Protein AF-A0A420N914-F1 (afdb_monomer_lite)

Sequence (113 aa):
MKGSSILHQITAFGGKRKVQFQKAIVQSPGYWPIVDPDLAESATKQFLAVLNVSSVEESRTRDSATVIKANQLQINRSPNGYFGYDPTVDSLFVPDLPHILLSEGAHTKMSKP

Secondary structure (DSSP, 8-state):
--HHHHHHHHSGGGG-S--S-S-----S-----B--HHHHHHHHHHHHHHHT-SSHHHHTTS-HHHHHHHHHHHHHTSPTT--S---B--SSSS-S-HHHHHHTT-S--PPP-

Organism: Fusarium oxysporum (NCBI:txid5507)

Structure (mmCIF, N/CA/C/O backbone):
data_AF-A0A420N914-F1
#
_entry.id   AF-A0A420N914-F1
#
loop_
_atom_site.group_PDB
_atom_site.id
_atom_site.type_symbol
_atom_site.label_atom_id
_atom_site.label_alt_id
_atom_site.label_comp_id
_atom_site.label_asym_id
_atom_site.label_entity_id
_atom_site.label_seq_id
_atom_site.pdbx_PDB_ins_code
_atom_site.Cartn_x
_atom_site.Cartn_y
_atom_site.Cartn_z
_atom_site.occupancy
_atom_site.B_iso_or_equiv
_atom_site.auth_seq_id
_atom_site.auth_comp_id
_atom_site.auth_asym_id
_atom_site.auth_atom_id
_atom_site.pdbx_PDB_model_num
ATOM 1 N N . MET A 1 1 ? -7.503 8.115 -13.131 1.00 55.84 1 MET A N 1
ATOM 2 C CA . MET A 1 1 ? -6.444 7.246 -12.567 1.00 55.84 1 MET A CA 1
ATOM 3 C C . MET A 1 1 ? -5.133 8.021 -12.620 1.00 55.84 1 MET A C 1
ATOM 5 O O . MET A 1 1 ? -4.875 8.612 -13.659 1.00 55.84 1 MET A O 1
ATOM 9 N N . LYS A 1 2 ? -4.367 8.115 -11.523 1.00 82.50 2 LYS A N 1
ATOM 10 C CA . LYS A 1 2 ? -3.061 8.810 -11.506 1.00 82.50 2 LYS A CA 1
ATOM 11 C C . LYS A 1 2 ? -1.966 7.900 -12.087 1.00 82.50 2 LYS A C 1
ATOM 13 O O . LYS A 1 2 ? -2.136 6.680 -12.090 1.00 82.50 2 LYS A O 1
ATOM 18 N N . GLY A 1 3 ? -0.838 8.470 -12.524 1.00 88.31 3 GLY A N 1
ATOM 19 C CA . GLY A 1 3 ? 0.307 7.696 -13.023 1.00 88.31 3 GLY A CA 1
ATOM 20 C C . GLY A 1 3 ? 0.839 6.671 -12.020 1.00 88.31 3 GLY A C 1
ATOM 21 O O . GLY A 1 3 ? 1.186 5.563 -12.414 1.00 88.31 3 GLY A O 1
ATOM 22 N N . SER A 1 4 ? 0.824 6.989 -10.721 1.00 91.38 4 SER A N 1
ATOM 23 C CA . SER A 1 4 ? 1.249 6.065 -9.662 1.00 91.38 4 SER A CA 1
ATOM 24 C C . SER A 1 4 ? 0.344 4.843 -9.546 1.00 91.38 4 SER A C 1
ATOM 26 O O . SER A 1 4 ? 0.834 3.727 -9.402 1.00 91.38 4 SER A O 1
ATOM 28 N N . SER A 1 5 ? -0.974 5.019 -9.673 1.00 93.50 5 SER A N 1
ATOM 29 C CA . SER A 1 5 ? -1.920 3.900 -9.681 1.00 93.50 5 SER A CA 1
ATOM 30 C C . SER A 1 5 ? -1.697 2.997 -10.893 1.00 93.50 5 SER A C 1
ATOM 32 O O . SER A 1 5 ? -1.747 1.781 -10.763 1.00 93.50 5 SER A O 1
ATOM 34 N N . ILE A 1 6 ? -1.416 3.577 -12.066 1.00 94.69 6 ILE A N 1
ATOM 35 C CA . ILE A 1 6 ? -1.079 2.807 -13.273 1.00 94.69 6 ILE A CA 1
ATOM 36 C C . ILE A 1 6 ? 0.209 2.009 -13.050 1.00 94.69 6 ILE A C 1
ATOM 38 O O . ILE A 1 6 ? 0.253 0.825 -13.370 1.00 94.69 6 ILE A O 1
ATOM 42 N N . LEU A 1 7 ? 1.233 2.635 -12.468 1.00 95.38 7 LEU A N 1
ATOM 43 C CA . LEU A 1 7 ? 2.497 1.977 -12.155 1.00 95.38 7 LEU A CA 1
ATOM 44 C C . LEU A 1 7 ? 2.298 0.779 -11.207 1.00 95.38 7 LEU A C 1
ATOM 46 O O . LEU A 1 7 ? 2.787 -0.306 -11.505 1.00 95.38 7 LEU A O 1
ATOM 50 N N . HIS A 1 8 ? 1.494 0.926 -10.149 1.00 95.56 8 HIS A N 1
ATOM 51 C CA . HIS A 1 8 ? 1.157 -0.189 -9.252 1.00 95.56 8 HIS A CA 1
ATOM 52 C C . HIS A 1 8 ? 0.377 -1.308 -9.956 1.00 95.56 8 HIS A C 1
ATOM 54 O O . HIS A 1 8 ? 0.581 -2.476 -9.652 1.00 95.56 8 HIS A O 1
ATOM 60 N N . GLN A 1 9 ? -0.490 -0.988 -10.922 1.00 95.31 9 GLN A N 1
ATOM 61 C CA . GLN A 1 9 ? -1.186 -2.005 -11.723 1.00 95.31 9 GLN A CA 1
ATOM 62 C C . GLN A 1 9 ? -0.235 -2.750 -12.675 1.00 95.31 9 GLN A C 1
ATOM 64 O O . GLN A 1 9 ? -0.414 -3.942 -12.914 1.00 95.31 9 GLN A O 1
ATOM 69 N N . ILE A 1 10 ? 0.789 -2.075 -13.209 1.00 95.44 10 ILE A N 1
ATOM 70 C CA . ILE A 1 10 ? 1.828 -2.692 -14.051 1.00 95.44 10 ILE A CA 1
ATOM 71 C C . ILE A 1 10 ? 2.649 -3.707 -13.250 1.00 95.44 10 ILE A C 1
ATOM 73 O O . ILE A 1 10 ? 2.963 -4.780 -13.768 1.00 95.44 10 ILE A O 1
ATOM 77 N N . THR A 1 11 ? 2.980 -3.389 -11.999 1.00 96.62 11 THR A N 1
ATOM 78 C CA . THR A 1 11 ? 3.793 -4.243 -11.121 1.00 96.62 11 THR A CA 1
ATOM 79 C C . THR A 1 11 ? 2.960 -5.156 -10.215 1.00 96.62 11 THR A C 1
ATOM 81 O O . THR A 1 11 ? 3.518 -5.917 -9.424 1.00 96.62 11 THR A O 1
ATOM 84 N N . ALA A 1 12 ? 1.629 -5.123 -10.336 1.00 96.31 12 ALA A N 1
ATOM 85 C CA . ALA A 1 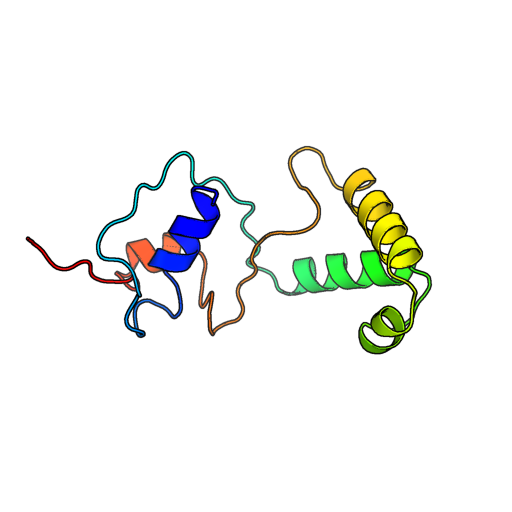12 ? 0.727 -5.879 -9.478 1.00 96.31 12 ALA A CA 1
ATOM 86 C C . ALA A 1 12 ? 1.040 -7.380 -9.505 1.00 96.31 12 ALA A C 1
ATOM 88 O O . ALA A 1 12 ? 1.293 -7.966 -10.566 1.00 96.31 12 ALA A O 1
ATOM 89 N N . PHE A 1 13 ? 1.009 -8.017 -8.334 1.00 96.62 13 PHE A N 1
ATOM 90 C CA . PHE A 1 13 ? 1.318 -9.441 -8.162 1.00 96.62 13 PHE A CA 1
ATOM 91 C C . PHE A 1 13 ? 2.687 -9.868 -8.727 1.00 96.62 13 PHE A C 1
ATOM 93 O O . PHE A 1 13 ? 2.880 -11.042 -9.058 1.00 96.62 13 PHE A O 1
ATOM 100 N N . GLY A 1 14 ? 3.622 -8.928 -8.907 1.00 96.31 14 GLY A N 1
ATOM 101 C CA . GLY A 1 14 ? 4.934 -9.186 -9.501 1.00 96.31 14 GLY A CA 1
ATOM 102 C C . GLY A 1 14 ? 4.842 -9.632 -10.963 1.00 96.31 14 GLY A C 1
ATOM 103 O O . GLY A 1 14 ? 5.636 -10.454 -11.413 1.00 96.31 14 GLY A O 1
ATOM 104 N N . GLY A 1 15 ? 3.800 -9.203 -11.685 1.00 94.75 15 GLY A N 1
ATOM 105 C CA . GLY A 1 15 ? 3.557 -9.606 -13.073 1.00 94.75 15 GLY A CA 1
ATOM 106 C C . GLY A 1 15 ? 3.072 -11.050 -13.257 1.00 94.75 15 GLY A C 1
ATOM 107 O O . GLY A 1 15 ? 2.903 -11.494 -14.392 1.00 94.75 15 GLY A O 1
ATOM 108 N N . LYS A 1 16 ? 2.813 -11.793 -12.171 1.00 93.56 16 LYS A N 1
ATOM 109 C CA . LYS A 1 16 ? 2.412 -13.215 -12.220 1.00 93.56 16 LYS A CA 1
ATOM 110 C C . LYS A 1 16 ? 0.959 -13.430 -12.648 1.00 93.56 16 LYS A C 1
ATOM 112 O O . LYS A 1 16 ? 0.578 -14.547 -12.992 1.00 93.56 16 LYS A O 1
ATOM 117 N N . ARG A 1 17 ? 0.127 -12.384 -12.610 1.00 92.31 17 ARG A N 1
ATOM 118 C CA . ARG A 1 17 ? -1.283 -12.435 -13.023 1.00 92.31 17 ARG A CA 1
ATOM 119 C C . ARG A 1 17 ? -1.495 -11.668 -14.321 1.00 92.31 17 ARG A C 1
ATOM 121 O O . ARG A 1 17 ? -0.882 -10.628 -14.555 1.00 92.31 17 ARG A O 1
ATOM 128 N N . LYS A 1 18 ? -2.402 -12.178 -15.157 1.00 88.62 18 LYS A N 1
ATOM 129 C CA . LYS A 1 18 ? -2.790 -11.511 -16.401 1.00 88.62 18 LYS A CA 1
ATOM 130 C C . LYS A 1 18 ? -3.485 -10.187 -16.084 1.00 88.62 18 LYS A C 1
ATOM 132 O O . LYS A 1 18 ? -4.418 -10.148 -15.284 1.00 88.62 18 LYS A O 1
ATOM 137 N N . VAL A 1 19 ? -3.046 -9.125 -16.749 1.00 89.50 19 VAL A N 1
ATOM 138 C CA . VAL A 1 19 ? -3.662 -7.798 -16.659 1.00 89.50 19 VAL A CA 1
ATOM 139 C C . VAL A 1 19 ? -4.801 -7.645 -17.668 1.00 89.50 19 VAL A C 1
ATOM 141 O O . VAL A 1 19 ? -4.836 -8.324 -18.695 1.00 89.50 19 VAL A O 1
ATOM 144 N N . GLN A 1 20 ? -5.731 -6.735 -17.380 1.00 90.88 20 GLN A N 1
ATOM 145 C CA . GLN A 1 20 ? -6.901 -6.438 -18.223 1.00 90.88 20 GLN A CA 1
ATOM 146 C C . GLN A 1 20 ? -6.658 -5.267 -19.196 1.00 90.88 20 GLN A C 1
ATOM 148 O O . GLN A 1 20 ? -7.600 -4.693 -19.733 1.00 90.88 20 GLN A O 1
ATOM 153 N N . PHE A 1 21 ? -5.397 -4.884 -19.414 1.00 91.31 21 PHE A N 1
ATOM 154 C CA . PHE A 1 21 ? -5.001 -3.806 -20.321 1.00 91.31 21 PHE A CA 1
ATOM 155 C C . PHE A 1 21 ? -3.865 -4.257 -21.246 1.00 91.31 21 PHE A C 1
ATOM 157 O O . PHE A 1 21 ? -3.076 -5.130 -20.901 1.00 91.31 21 PHE A O 1
ATOM 164 N N . GLN A 1 22 ? -3.783 -3.649 -22.430 1.00 91.50 22 GLN A N 1
ATOM 165 C CA . GLN A 1 22 ? -2.743 -3.940 -23.430 1.00 91.50 22 GLN A CA 1
ATOM 166 C C . GLN A 1 22 ? -1.682 -2.837 -23.529 1.00 91.50 22 GLN A C 1
ATOM 168 O O . GLN A 1 22 ? -0.606 -3.062 -24.074 1.00 91.50 22 GLN A O 1
ATOM 173 N N . LYS A 1 23 ? -2.009 -1.628 -23.052 1.00 91.12 23 LYS A N 1
ATOM 174 C CA . LYS A 1 23 ? -1.159 -0.433 -23.072 1.00 91.12 23 LYS A CA 1
ATOM 175 C C . LYS A 1 23 ? -1.452 0.409 -21.835 1.00 91.12 23 LYS A C 1
ATOM 177 O O . LYS A 1 23 ? -2.567 0.382 -21.318 1.00 91.12 23 LYS A O 1
ATOM 182 N N . ALA A 1 24 ? -0.463 1.178 -21.399 1.00 91.12 24 ALA A N 1
ATOM 183 C CA . ALA A 1 24 ? -0.576 2.085 -20.269 1.00 91.12 24 ALA A CA 1
ATOM 184 C C . ALA A 1 24 ? 0.250 3.349 -20.532 1.00 91.12 24 ALA A C 1
ATOM 186 O O . ALA A 1 24 ? 1.367 3.262 -21.039 1.00 91.12 24 ALA A O 1
ATOM 187 N N . ILE A 1 25 ? -0.297 4.513 -20.181 1.00 93.00 25 ILE A N 1
ATOM 188 C CA . ILE A 1 25 ? 0.413 5.796 -20.220 1.00 93.00 25 ILE A CA 1
ATOM 189 C C . ILE A 1 25 ? 0.699 6.200 -18.778 1.00 93.00 25 ILE A C 1
ATOM 191 O O . ILE A 1 25 ? -0.216 6.497 -18.014 1.00 93.00 25 ILE A O 1
ATOM 195 N N . VAL A 1 26 ? 1.973 6.192 -18.402 1.00 92.25 26 VAL A N 1
ATOM 196 C CA . VAL A 1 26 ? 2.420 6.403 -17.021 1.00 92.25 26 VAL A CA 1
ATOM 197 C C . VAL A 1 26 ? 2.870 7.857 -16.845 1.00 92.25 26 VAL A C 1
ATOM 199 O O . VAL A 1 26 ? 4.056 8.155 -16.759 1.00 92.25 26 VAL A O 1
ATOM 202 N N . GLN A 1 27 ? 1.920 8.794 -16.852 1.00 94.06 27 GLN A N 1
ATOM 203 C CA . GLN A 1 27 ? 2.236 10.217 -16.699 1.00 94.06 27 GLN A CA 1
ATOM 204 C C . GLN A 1 27 ? 2.420 10.584 -15.219 1.00 94.06 27 GLN A C 1
ATOM 206 O O . GLN A 1 27 ? 1.507 10.392 -14.416 1.00 94.06 27 GLN A O 1
ATOM 211 N N . SER A 1 28 ? 3.578 11.158 -14.876 1.00 92.50 28 SER A N 1
ATOM 212 C CA . SER A 1 28 ? 3.912 11.657 -13.531 1.00 92.50 28 SER A CA 1
ATOM 213 C C . SER A 1 28 ? 3.645 10.639 -12.403 1.00 92.50 28 SER A C 1
ATOM 215 O O . SER A 1 28 ? 2.823 10.904 -11.522 1.00 92.50 28 SER A O 1
ATOM 217 N N . PRO A 1 29 ? 4.302 9.460 -12.398 1.00 91.44 29 PRO A N 1
ATOM 218 C CA . PRO A 1 29 ? 3.993 8.367 -11.472 1.00 91.44 29 PRO A CA 1
ATOM 219 C C . PRO A 1 29 ? 4.575 8.535 -10.060 1.00 91.44 29 PRO A C 1
ATOM 221 O O . PRO A 1 29 ? 5.019 7.565 -9.454 1.00 91.44 29 PRO A O 1
ATOM 224 N N . GLY A 1 30 ? 4.578 9.756 -9.526 1.00 89.19 30 GLY A N 1
ATOM 225 C CA . GLY A 1 30 ? 5.033 10.019 -8.163 1.00 89.19 30 GLY A CA 1
ATOM 226 C C . GLY A 1 30 ? 4.094 9.407 -7.121 1.00 89.19 30 GLY A C 1
ATOM 227 O O . GLY A 1 30 ? 2.871 9.520 -7.239 1.00 89.19 30 GLY A O 1
ATOM 228 N N . TYR A 1 31 ? 4.677 8.771 -6.112 1.00 89.50 31 TYR A N 1
ATOM 229 C CA . TYR A 1 31 ? 4.013 8.241 -4.921 1.00 89.50 31 TYR A CA 1
ATOM 230 C C . TYR A 1 31 ? 4.993 8.283 -3.744 1.00 89.50 31 TYR A C 1
ATOM 232 O O . TYR A 1 31 ? 6.202 8.411 -3.964 1.00 89.50 31 TYR A O 1
ATOM 240 N N . TRP A 1 32 ? 4.488 8.183 -2.518 1.00 89.19 32 TRP A N 1
ATOM 241 C CA . TRP A 1 32 ? 5.305 8.057 -1.318 1.00 89.19 32 TRP A CA 1
ATOM 242 C C . TRP A 1 32 ? 5.675 6.583 -1.085 1.00 89.19 32 TRP A C 1
ATOM 244 O O . TRP A 1 32 ? 4.778 5.761 -0.895 1.00 89.19 32 TRP A O 1
ATOM 254 N N . PRO A 1 33 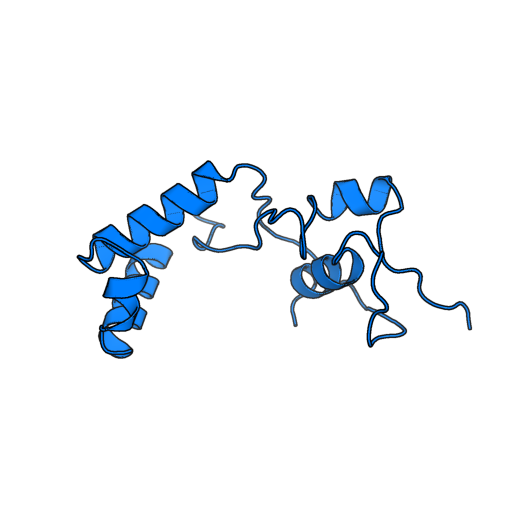? 6.964 6.198 -1.105 1.00 89.00 33 PRO A N 1
ATOM 255 C CA . PRO A 1 33 ? 7.351 4.810 -0.878 1.00 89.00 33 PRO A CA 1
ATOM 256 C C . PRO A 1 33 ? 7.134 4.407 0.584 1.00 89.00 33 PRO A C 1
ATOM 258 O O . PRO A 1 33 ? 7.799 4.930 1.477 1.00 89.00 33 PRO A O 1
ATOM 261 N N . ILE A 1 34 ? 6.230 3.454 0.825 1.00 86.56 34 ILE A N 1
ATOM 262 C CA . ILE A 1 34 ? 6.003 2.865 2.150 1.00 86.56 34 ILE A CA 1
ATOM 263 C C . ILE A 1 34 ? 6.484 1.410 2.122 1.00 86.56 34 ILE A C 1
ATOM 265 O O . ILE A 1 34 ? 5.773 0.513 1.670 1.00 86.56 34 ILE A O 1
ATOM 269 N N . VAL A 1 35 ? 7.729 1.204 2.563 1.00 78.31 35 VAL A N 1
ATOM 270 C CA . VAL A 1 35 ? 8.371 -0.124 2.677 1.00 78.31 35 VAL A CA 1
ATOM 271 C C . VAL A 1 35 ? 8.226 -0.744 4.054 1.00 78.31 35 VAL A C 1
ATOM 273 O O . VAL A 1 35 ? 8.351 -1.953 4.197 1.00 78.31 35 VAL A O 1
ATOM 276 N N . ASP A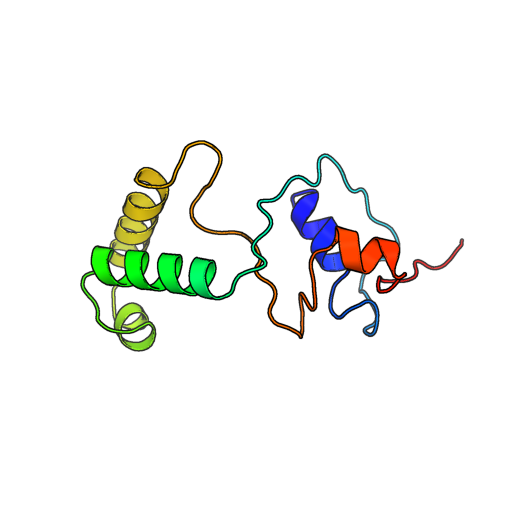 1 36 ? 8.005 0.096 5.058 1.00 82.56 36 ASP A N 1
ATOM 277 C CA . ASP A 1 36 ? 7.974 -0.300 6.452 1.00 82.56 36 ASP A CA 1
ATOM 278 C C . ASP A 1 36 ? 6.515 -0.482 6.896 1.00 82.56 36 ASP A C 1
ATOM 280 O O . ASP A 1 36 ? 5.763 0.504 6.918 1.00 82.56 36 ASP A O 1
ATOM 284 N N . PRO A 1 37 ? 6.090 -1.711 7.246 1.00 80.81 37 PRO A N 1
ATOM 285 C CA . PRO A 1 37 ? 4.768 -1.964 7.808 1.00 80.81 37 PRO A CA 1
ATOM 286 C C . PRO A 1 37 ? 4.463 -1.105 9.042 1.00 80.81 37 PRO A C 1
ATOM 288 O O . PRO A 1 37 ? 3.301 -0.754 9.258 1.00 80.81 37 PRO A O 1
ATOM 291 N N . ASP A 1 38 ? 5.480 -0.692 9.807 1.00 86.31 38 ASP A N 1
ATOM 292 C CA . ASP A 1 38 ? 5.296 0.144 10.995 1.00 86.31 38 ASP A CA 1
ATOM 293 C C . ASP A 1 38 ? 4.769 1.544 10.643 1.00 86.31 38 ASP A C 1
ATOM 295 O O . ASP A 1 38 ? 4.045 2.156 11.435 1.00 86.31 38 ASP A O 1
ATOM 299 N N . LEU A 1 39 ? 5.049 2.054 9.436 1.00 86.50 39 LEU A N 1
ATOM 300 C CA . LEU A 1 39 ? 4.484 3.323 8.964 1.00 86.50 39 LEU A CA 1
ATOM 301 C C . LEU A 1 39 ? 2.984 3.202 8.671 1.00 86.50 39 LEU A C 1
ATOM 303 O O . LEU A 1 39 ? 2.214 4.095 9.037 1.00 86.50 39 LEU A O 1
ATOM 307 N N . ALA A 1 40 ? 2.558 2.096 8.057 1.00 87.06 40 ALA A N 1
ATOM 308 C CA . ALA A 1 40 ? 1.144 1.818 7.811 1.00 87.06 40 ALA A CA 1
ATOM 309 C C . ALA A 1 40 ? 0.383 1.568 9.127 1.00 87.06 40 ALA A C 1
ATOM 311 O O . ALA A 1 40 ? -0.729 2.069 9.327 1.00 87.06 40 ALA A O 1
ATOM 312 N N . GLU A 1 41 ? 1.012 0.865 10.068 1.00 91.06 41 GLU A N 1
ATOM 313 C CA . GLU A 1 41 ? 0.480 0.637 11.411 1.00 91.06 41 GLU A CA 1
ATOM 314 C C . GLU A 1 41 ? 0.367 1.949 12.207 1.00 91.06 41 GLU A C 1
ATOM 316 O O . GLU A 1 41 ? -0.649 2.212 12.852 1.00 91.06 41 GLU A O 1
ATOM 321 N N . SER A 1 42 ? 1.371 2.826 12.123 1.00 91.38 42 SER A N 1
ATOM 322 C CA . SER A 1 42 ? 1.340 4.155 12.744 1.00 91.38 42 SER A CA 1
ATOM 323 C C . SER A 1 42 ? 0.204 5.014 12.186 1.00 91.38 42 SER A C 1
ATOM 325 O O . SER A 1 42 ? -0.549 5.615 12.958 1.00 91.38 42 SER A O 1
ATOM 327 N N . ALA A 1 43 ? 0.012 5.026 10.862 1.00 91.75 43 ALA A N 1
ATOM 328 C CA . ALA A 1 43 ? -1.109 5.721 10.231 1.00 91.75 43 ALA A CA 1
ATOM 329 C C . ALA A 1 43 ? -2.466 5.169 10.705 1.00 91.75 43 ALA A C 1
ATOM 331 O O . ALA A 1 43 ? -3.383 5.946 10.985 1.00 91.75 43 ALA A O 1
ATOM 332 N N . THR A 1 44 ? -2.577 3.847 10.872 1.00 94.00 44 THR A N 1
ATOM 333 C CA . THR A 1 44 ? -3.776 3.192 11.417 1.00 94.00 44 THR A CA 1
ATOM 334 C C . THR A 1 44 ? -4.035 3.628 12.859 1.00 94.00 44 THR A C 1
ATOM 336 O O . THR A 1 44 ? -5.124 4.103 13.176 1.00 94.00 44 THR A O 1
ATOM 339 N N . LYS A 1 45 ? -3.028 3.568 13.735 1.00 95.50 45 LYS A N 1
ATOM 340 C CA . LYS A 1 45 ? -3.143 4.003 15.138 1.00 95.50 45 LYS A CA 1
ATOM 341 C C . LYS A 1 45 ? -3.536 5.473 15.269 1.00 95.50 45 LYS A C 1
ATOM 343 O O . LYS A 1 45 ? -4.376 5.811 16.101 1.00 95.50 45 LYS A O 1
ATOM 348 N N . GLN A 1 46 ? -2.972 6.347 14.436 1.00 94.94 46 GLN A N 1
ATOM 349 C CA . GLN A 1 46 ? -3.331 7.768 14.410 1.00 94.94 46 GLN A CA 1
ATOM 350 C C . GLN A 1 46 ? -4.793 7.980 14.009 1.00 94.94 46 GLN A C 1
ATOM 352 O O . GLN A 1 46 ? -5.487 8.770 14.652 1.00 94.94 46 GLN A O 1
ATOM 357 N N . PHE A 1 47 ? -5.271 7.257 12.991 1.00 96.75 47 PHE A N 1
ATOM 358 C CA . PHE A 1 47 ? -6.673 7.302 12.581 1.00 96.75 47 PHE A CA 1
ATOM 359 C C . PHE A 1 47 ? -7.607 6.880 13.720 1.00 96.75 47 PHE A C 1
ATOM 361 O O . PHE A 1 47 ? -8.548 7.603 14.050 1.00 96.75 47 PHE A O 1
ATOM 368 N N . LEU A 1 48 ? -7.323 5.739 14.357 1.00 97.88 48 LEU A N 1
ATOM 369 C CA . LEU A 1 48 ? -8.133 5.199 15.452 1.00 97.88 48 LEU A CA 1
ATOM 370 C C . LEU A 1 48 ? -8.158 6.146 16.660 1.00 97.88 48 LEU A C 1
ATOM 372 O O . LEU A 1 48 ? -9.224 6.397 17.221 1.00 97.88 48 LEU A O 1
ATOM 376 N N . ALA A 1 49 ? -7.017 6.756 16.999 1.00 97.25 49 ALA A N 1
ATOM 377 C CA . ALA A 1 49 ? -6.933 7.763 18.053 1.00 97.25 49 ALA A CA 1
ATOM 378 C C . ALA A 1 49 ? -7.768 9.015 17.733 1.00 97.25 49 ALA A C 1
ATOM 380 O O . ALA A 1 49 ? -8.455 9.545 18.604 1.00 97.25 49 ALA A O 1
ATOM 381 N N . VAL A 1 50 ? -7.746 9.483 16.481 1.00 96.62 50 VAL A N 1
ATOM 382 C CA . VAL A 1 50 ? -8.560 10.623 16.030 1.00 96.62 50 VAL A CA 1
ATOM 383 C C . VAL A 1 50 ? -10.056 10.298 16.038 1.00 96.62 50 VAL A C 1
ATOM 385 O O . VAL A 1 50 ? -10.867 11.145 16.414 1.00 96.62 50 VAL A O 1
ATOM 388 N N . LEU A 1 51 ? -10.422 9.085 15.629 1.00 97.81 51 LEU A N 1
ATOM 389 C CA . LEU A 1 51 ? -11.800 8.599 15.611 1.00 97.81 51 LEU A CA 1
ATOM 390 C C . LEU A 1 51 ? -12.302 8.182 17.008 1.00 97.81 51 LEU A C 1
ATOM 392 O O . LEU A 1 51 ? -13.496 7.937 17.179 1.00 97.81 51 LEU A O 1
ATOM 396 N N . ASN A 1 52 ? -11.412 8.152 18.004 1.00 97.62 52 ASN A N 1
ATOM 397 C CA . ASN A 1 52 ? -11.677 7.729 19.377 1.00 97.62 52 ASN A CA 1
ATOM 398 C C . ASN A 1 52 ? -12.267 6.309 19.453 1.00 97.62 52 ASN A C 1
ATOM 400 O O . ASN A 1 52 ? -13.309 6.077 20.068 1.00 97.62 52 ASN A O 1
ATOM 404 N N . VAL A 1 53 ? -11.600 5.372 18.778 1.00 97.94 53 VAL A N 1
ATOM 405 C CA . VAL A 1 53 ? -11.922 3.940 18.761 1.00 97.94 53 VAL A CA 1
ATOM 406 C C . VAL A 1 53 ? -10.658 3.118 19.000 1.00 97.94 53 VAL A C 1
ATOM 408 O O . VAL A 1 53 ? -9.541 3.602 18.823 1.0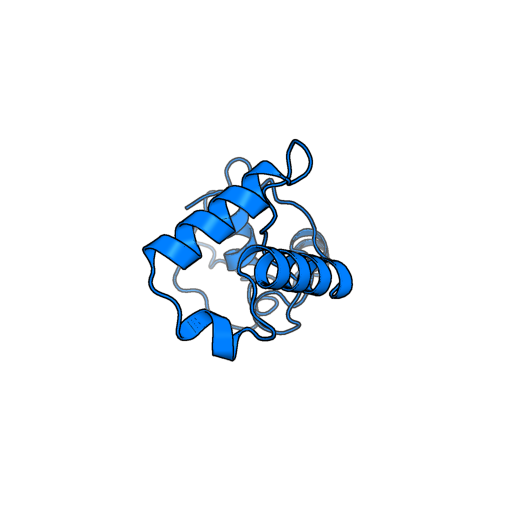0 97.94 53 VAL A O 1
ATOM 411 N N . SER A 1 54 ? -10.831 1.862 19.390 1.00 96.88 54 SER A N 1
ATOM 412 C CA . SER A 1 54 ? -9.732 0.949 19.725 1.00 96.88 54 SER A CA 1
ATOM 413 C C . SER A 1 54 ? -9.328 0.010 18.585 1.00 96.88 54 SER A C 1
ATOM 415 O O . SER A 1 54 ? -8.227 -0.537 18.609 1.00 96.88 54 SER A O 1
ATOM 417 N N . SER A 1 55 ? -10.189 -0.172 17.577 1.00 97.06 55 SER A N 1
ATOM 418 C CA . SER A 1 55 ? -9.949 -1.099 16.468 1.00 97.06 55 SER A CA 1
ATOM 419 C C . SER A 1 55 ? -10.595 -0.664 15.152 1.00 97.06 55 SER A C 1
ATOM 421 O O . SER A 1 55 ? -11.513 0.164 15.108 1.00 97.06 55 SER A O 1
ATOM 423 N N . VAL A 1 56 ? -10.131 -1.263 14.051 1.00 96.31 56 VAL A N 1
ATOM 424 C CA . VAL A 1 56 ? -10.722 -1.073 12.719 1.00 96.31 56 VAL A CA 1
ATOM 425 C C . VAL A 1 56 ? -12.156 -1.603 12.692 1.00 96.31 56 VAL A C 1
ATOM 427 O O . VAL A 1 56 ? -13.025 -1.003 12.063 1.00 96.31 56 VAL A O 1
ATOM 430 N N . GLU A 1 57 ? -12.443 -2.687 13.402 1.00 97.94 57 GLU A N 1
ATOM 431 C CA . GLU A 1 57 ? -13.784 -3.253 13.526 1.00 97.94 57 GLU A CA 1
ATOM 432 C C . GLU A 1 57 ? -14.733 -2.253 14.191 1.00 97.94 57 GLU A C 1
ATOM 434 O O . GLU A 1 57 ? -15.823 -2.006 13.678 1.00 97.94 57 GLU A O 1
ATOM 439 N N . GLU A 1 58 ? -14.295 -1.609 15.276 1.00 97.50 58 GLU A N 1
ATOM 440 C CA . GLU A 1 58 ? -15.080 -0.579 15.953 1.00 97.50 58 GLU A CA 1
ATOM 441 C C . GLU A 1 58 ? -15.296 0.641 15.045 1.00 97.50 58 GLU A C 1
ATOM 443 O O . GLU A 1 58 ? -16.400 1.188 14.996 1.00 97.50 58 GLU A O 1
ATOM 448 N N . SER A 1 59 ? -14.289 1.032 14.254 1.00 96.75 59 SER A N 1
ATOM 449 C CA . SER A 1 59 ? -14.410 2.152 13.309 1.00 96.75 59 SER A CA 1
ATOM 450 C C . SER A 1 59 ? -15.569 1.984 12.315 1.00 96.75 59 SER A C 1
ATOM 452 O O . SER A 1 59 ? -16.231 2.963 11.973 1.00 96.75 59 SER A O 1
ATOM 454 N N . ARG A 1 60 ? -15.882 0.742 11.912 1.00 97.19 60 ARG A N 1
ATOM 455 C CA . ARG A 1 60 ? -16.962 0.417 10.959 1.00 97.19 60 ARG A CA 1
ATOM 456 C C . ARG A 1 60 ? -18.364 0.608 11.537 1.00 97.19 60 ARG A C 1
ATOM 458 O O . ARG A 1 60 ? -19.328 0.618 10.779 1.00 97.19 60 ARG A O 1
ATOM 465 N N . THR A 1 61 ? -18.482 0.745 12.857 1.00 97.56 61 THR A N 1
ATOM 466 C CA . THR A 1 61 ? -19.762 1.003 13.539 1.00 97.56 61 THR A CA 1
ATOM 467 C C . THR A 1 61 ? -20.134 2.488 13.554 1.00 97.56 61 THR A C 1
ATOM 469 O O . THR A 1 61 ? -21.272 2.835 13.865 1.00 97.56 61 THR A O 1
ATOM 472 N N . ARG A 1 62 ? -19.183 3.375 13.229 1.00 97.62 62 ARG A N 1
ATOM 473 C CA . ARG A 1 62 ? -19.382 4.827 13.203 1.00 97.62 62 ARG A CA 1
ATOM 474 C C . ARG A 1 62 ? -20.089 5.246 11.915 1.00 97.62 62 ARG A C 1
ATOM 476 O O . ARG A 1 62 ? -19.909 4.638 10.861 1.00 97.62 62 ARG A O 1
ATOM 483 N N . ASP A 1 63 ? -20.879 6.313 11.988 1.00 98.00 63 ASP A N 1
ATOM 484 C CA . ASP A 1 63 ? -21.503 6.890 10.803 1.00 98.00 63 ASP A CA 1
ATOM 485 C C . ASP A 1 63 ? -20.449 7.487 9.852 1.00 98.00 63 ASP A C 1
ATOM 487 O O . ASP A 1 63 ? -19.354 7.898 10.256 1.00 98.00 63 ASP A O 1
ATOM 491 N N . SER A 1 64 ? -20.785 7.560 8.563 1.00 97.94 64 SER A N 1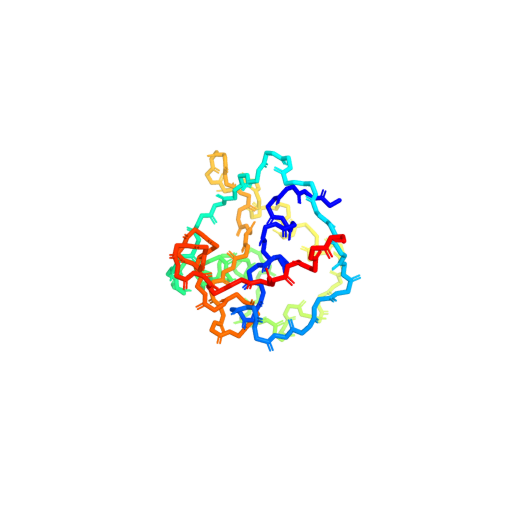
ATOM 492 C CA . SER A 1 64 ? -19.849 8.033 7.542 1.00 97.94 64 SER A CA 1
ATOM 493 C C . SER A 1 64 ? -19.384 9.471 7.769 1.00 97.94 64 SER A C 1
ATOM 495 O O . SER A 1 64 ? -18.238 9.776 7.451 1.00 97.94 64 SER A O 1
ATOM 497 N N . ALA A 1 65 ? -20.220 10.358 8.323 1.00 98.25 65 ALA A N 1
ATOM 498 C CA . ALA A 1 65 ? -19.829 11.747 8.552 1.00 98.25 65 ALA A CA 1
ATOM 499 C C . ALA A 1 65 ? -18.743 11.841 9.636 1.00 98.25 65 ALA A C 1
ATOM 501 O O . ALA A 1 65 ? -17.760 12.567 9.463 1.00 98.25 65 ALA A O 1
ATOM 502 N N . THR A 1 66 ? -18.866 11.050 10.704 1.00 98.19 66 THR A N 1
ATOM 503 C CA . THR A 1 66 ? -17.852 10.924 11.758 1.00 98.19 66 THR A CA 1
ATOM 504 C C . THR A 1 66 ? -16.534 10.369 11.206 1.00 98.19 66 THR A C 1
ATOM 506 O O . THR A 1 66 ? -15.473 10.951 11.445 1.00 98.19 66 THR A O 1
ATOM 509 N N . VAL A 1 67 ? -16.588 9.305 10.396 1.00 97.94 67 VAL A N 1
ATOM 510 C CA . VAL A 1 67 ? -15.401 8.712 9.746 1.00 97.94 67 VAL A CA 1
ATOM 511 C C . VAL A 1 67 ? -14.718 9.706 8.798 1.00 97.94 67 VAL A C 1
ATOM 513 O O . VAL A 1 67 ? -13.498 9.868 8.838 1.00 97.94 67 VAL A O 1
ATOM 516 N N . ILE A 1 68 ? -15.491 10.423 7.976 1.00 98.00 68 ILE A N 1
ATOM 517 C CA . ILE A 1 68 ? -14.968 11.437 7.047 1.00 98.00 68 ILE A CA 1
ATOM 518 C C . ILE A 1 68 ? -14.280 12.569 7.811 1.00 98.00 68 ILE A C 1
ATOM 520 O O . ILE A 1 68 ? -13.186 12.987 7.426 1.00 98.00 68 ILE A O 1
ATOM 524 N N . LYS A 1 69 ? -14.878 13.044 8.909 1.00 98.00 69 LYS A N 1
ATOM 525 C CA . LYS A 1 69 ? -14.291 14.096 9.747 1.00 98.00 69 LYS A CA 1
ATOM 526 C C . LYS A 1 69 ? -12.969 13.651 10.376 1.00 98.00 69 LYS A C 1
ATOM 528 O O . LYS A 1 69 ? -12.010 14.422 10.382 1.00 98.00 69 LYS A O 1
ATOM 533 N N . ALA A 1 70 ? -12.897 12.414 10.870 1.00 97.19 70 ALA A N 1
ATOM 534 C CA . ALA A 1 70 ? -11.662 11.841 11.401 1.00 97.19 70 ALA A CA 1
ATOM 535 C C . ALA A 1 70 ? -10.564 11.760 10.326 1.00 97.19 70 ALA A C 1
ATOM 537 O O . ALA A 1 70 ? -9.441 12.214 10.547 1.00 97.19 70 ALA A O 1
ATOM 538 N N . ASN A 1 71 ? -10.915 11.278 9.130 1.00 96.44 71 ASN A N 1
ATOM 539 C CA . ASN A 1 71 ? -9.998 11.206 7.994 1.00 96.44 71 ASN A CA 1
ATOM 540 C C . ASN A 1 71 ? -9.455 12.592 7.597 1.00 96.44 71 ASN A C 1
ATOM 542 O O . ASN A 1 71 ? -8.250 12.767 7.434 1.00 96.44 71 ASN A O 1
ATOM 546 N N . GLN A 1 72 ? -10.329 13.601 7.504 1.00 96.00 72 GLN A N 1
ATOM 547 C CA . GLN A 1 72 ? -9.920 14.983 7.233 1.00 96.00 72 GLN A CA 1
ATOM 548 C C . GLN A 1 72 ? -8.938 15.503 8.286 1.00 96.00 72 GLN A C 1
ATOM 550 O O . GLN A 1 72 ? -7.940 16.130 7.939 1.00 96.00 72 GLN A O 1
ATOM 555 N N . LEU A 1 73 ? -9.191 15.230 9.570 1.00 95.94 73 LEU A N 1
ATOM 556 C CA . LEU A 1 73 ? -8.309 15.683 10.641 1.00 95.94 73 LEU A CA 1
ATOM 557 C C . LEU A 1 73 ? -6.927 15.017 10.577 1.00 95.94 73 LEU A C 1
ATOM 559 O O . LEU A 1 73 ? -5.929 15.693 10.814 1.00 95.94 73 LEU A O 1
ATOM 563 N N . GLN A 1 74 ? -6.849 13.732 10.233 1.00 95.31 74 GLN A N 1
ATOM 564 C CA . GLN A 1 74 ? -5.569 13.048 10.036 1.00 95.31 74 GLN A CA 1
ATOM 565 C C . GLN A 1 74 ? -4.791 13.599 8.836 1.00 95.31 74 GLN A C 1
ATOM 567 O O . GLN A 1 74 ? -3.600 13.885 8.960 1.00 95.31 74 GLN A O 1
ATOM 572 N N . ILE A 1 75 ? -5.457 13.803 7.695 1.00 94.06 75 ILE A N 1
ATOM 573 C CA . ILE A 1 75 ? -4.836 14.400 6.503 1.00 94.06 75 ILE A CA 1
ATOM 574 C C . ILE A 1 75 ? -4.296 15.795 6.838 1.00 94.06 75 ILE A C 1
ATOM 576 O O . ILE A 1 75 ? -3.145 16.094 6.539 1.00 94.06 75 ILE A O 1
ATOM 580 N N . ASN A 1 76 ? -5.078 16.621 7.540 1.00 93.31 76 ASN A N 1
ATOM 581 C CA . ASN A 1 76 ? -4.663 17.968 7.952 1.00 93.31 76 ASN A CA 1
ATOM 582 C C . ASN A 1 76 ? -3.464 17.977 8.915 1.00 93.31 76 ASN A C 1
ATOM 584 O O . ASN A 1 76 ? -2.780 18.991 9.027 1.00 93.31 76 ASN A O 1
ATOM 588 N N . ARG A 1 77 ? -3.223 16.877 9.637 1.00 92.75 77 ARG A N 1
ATOM 589 C CA . ARG A 1 77 ? -2.081 16.706 10.549 1.00 92.75 77 ARG A CA 1
ATOM 590 C C . ARG A 1 77 ? -0.870 16.050 9.878 1.00 92.75 77 ARG A C 1
ATOM 592 O O . ARG A 1 77 ? 0.165 15.914 10.525 1.00 92.75 77 ARG A O 1
ATOM 599 N N . SER A 1 78 ? -0.994 15.621 8.623 1.00 89.88 78 SER A N 1
ATOM 600 C CA . SER A 1 78 ? 0.082 14.930 7.914 1.00 89.88 78 SER A CA 1
ATOM 601 C C . SER A 1 78 ? 1.192 15.907 7.488 1.00 89.88 78 SER A C 1
ATOM 603 O O . SER A 1 78 ? 0.907 17.072 7.204 1.00 89.88 78 SER A O 1
ATOM 605 N N . PRO A 1 79 ? 2.462 15.462 7.434 1.00 86.94 79 PRO A N 1
ATOM 606 C CA . PRO A 1 79 ? 3.567 16.264 6.912 1.00 86.94 79 PRO A CA 1
ATOM 607 C C . PRO A 1 79 ? 3.302 16.803 5.501 1.00 86.94 79 PRO A C 1
ATOM 609 O O . PRO A 1 79 ? 2.702 16.129 4.668 1.00 86.94 79 PRO A O 1
ATOM 612 N N . ASN A 1 80 ? 3.820 17.995 5.195 1.00 82.94 80 ASN A N 1
ATOM 613 C CA . ASN A 1 80 ? 3.689 18.591 3.864 1.00 82.94 80 ASN A CA 1
ATOM 614 C C . ASN A 1 80 ? 4.199 17.644 2.765 1.00 82.94 80 ASN A C 1
ATOM 616 O O . ASN A 1 80 ? 5.312 17.129 2.846 1.00 82.94 80 ASN A O 1
ATOM 620 N N . GLY A 1 81 ? 3.394 17.452 1.718 1.00 78.75 81 GLY A N 1
ATOM 621 C CA . GLY A 1 81 ? 3.715 16.543 0.611 1.00 78.75 81 GLY A CA 1
ATOM 622 C C . GLY A 1 81 ? 3.336 15.077 0.855 1.00 78.75 81 GLY A C 1
ATOM 623 O O . GLY A 1 81 ? 3.426 14.284 -0.079 1.00 78.75 81 GLY A O 1
ATOM 624 N N . TYR A 1 82 ? 2.852 14.732 2.052 1.00 81.62 82 TYR A N 1
ATOM 625 C CA . TYR A 1 82 ? 2.301 13.424 2.390 1.00 81.62 82 TYR A CA 1
ATOM 626 C C . TYR A 1 82 ? 0.861 13.571 2.895 1.00 81.62 82 TYR A C 1
ATOM 628 O O . TYR A 1 82 ? 0.553 14.441 3.702 1.00 81.62 82 TYR A O 1
ATOM 636 N N . PHE A 1 83 ? -0.044 12.715 2.422 1.00 79.81 83 PHE A N 1
ATOM 637 C CA . PHE A 1 83 ? -1.474 12.807 2.748 1.00 79.81 83 PHE A CA 1
ATOM 638 C C . PHE A 1 83 ? -1.935 11.729 3.737 1.00 79.81 83 PHE A C 1
ATOM 640 O O . PHE A 1 83 ? -3.129 11.470 3.845 1.00 79.81 83 PHE A O 1
ATOM 647 N N . GLY A 1 84 ? -1.005 11.060 4.422 1.00 83.06 84 GLY A N 1
ATOM 648 C CA . GLY A 1 84 ? -1.317 10.018 5.404 1.00 83.06 84 GLY A CA 1
ATOM 649 C C . GLY A 1 84 ? -1.587 8.632 4.810 1.00 83.06 84 GLY A C 1
ATOM 650 O O . GLY A 1 84 ? -1.518 7.653 5.547 1.00 83.06 84 GLY A O 1
ATOM 651 N N . TYR A 1 85 ? -1.845 8.540 3.500 1.00 88.94 85 TYR A N 1
ATOM 652 C CA . TYR A 1 85 ? -2.210 7.301 2.812 1.00 88.94 85 TYR A CA 1
ATOM 653 C C . TYR A 1 85 ? -1.549 7.198 1.431 1.00 88.94 85 TYR A C 1
ATOM 655 O O . TYR A 1 85 ? -1.716 8.083 0.591 1.00 88.94 85 TYR A O 1
ATOM 663 N N . ASP A 1 86 ? -0.867 6.083 1.180 1.00 89.00 86 ASP A N 1
ATOM 664 C CA . ASP A 1 86 ? -0.321 5.659 -0.118 1.00 89.00 86 ASP A CA 1
ATOM 665 C C . ASP A 1 86 ? -0.297 4.111 -0.141 1.00 89.00 86 ASP A C 1
ATOM 667 O O . ASP A 1 86 ? -0.409 3.498 0.929 1.00 89.00 86 ASP A O 1
ATOM 671 N N . PRO A 1 87 ? -0.189 3.431 -1.302 1.00 90.88 87 PRO A N 1
ATOM 672 C CA . PRO A 1 87 ? -0.008 1.988 -1.331 1.00 90.88 87 PRO A CA 1
ATOM 673 C C . PRO A 1 87 ? 1.204 1.552 -0.505 1.00 90.88 87 PRO A C 1
ATOM 675 O O . PRO A 1 87 ? 2.269 2.165 -0.535 1.00 90.88 87 PRO A O 1
ATOM 678 N N . THR A 1 88 ? 1.014 0.459 0.219 1.00 91.38 88 THR A N 1
ATOM 679 C CA . THR A 1 88 ? 2.007 -0.187 1.076 1.00 91.38 88 THR A CA 1
ATOM 680 C C . THR A 1 88 ? 2.294 -1.572 0.52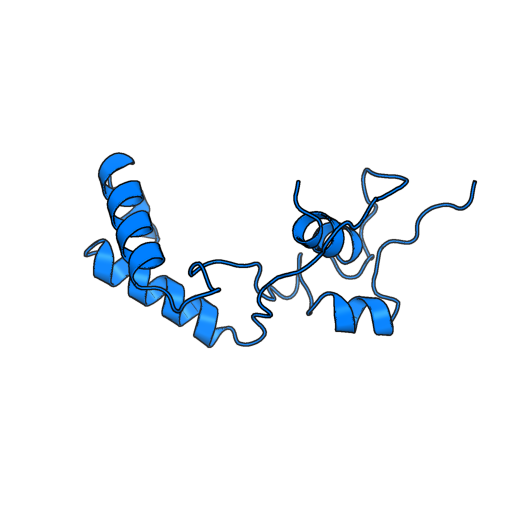6 1.00 91.38 88 THR A C 1
ATOM 682 O O . THR A 1 88 ? 1.412 -2.195 -0.070 1.00 91.38 88 THR A O 1
ATOM 685 N N . VAL A 1 89 ? 3.524 -2.046 0.721 1.00 93.69 89 VAL A N 1
ATOM 686 C CA . VAL A 1 89 ? 3.895 -3.431 0.419 1.00 93.69 89 VAL A CA 1
ATOM 687 C C . VAL A 1 89 ? 3.016 -4.387 1.233 1.00 93.69 89 VAL A C 1
ATOM 689 O O . VAL A 1 89 ? 3.004 -4.334 2.459 1.00 93.69 89 VAL A O 1
ATOM 692 N N . ASP A 1 90 ? 2.281 -5.266 0.551 1.00 92.19 90 ASP A N 1
ATOM 693 C CA . ASP A 1 90 ? 1.366 -6.248 1.157 1.00 92.19 90 ASP A CA 1
ATOM 694 C C . ASP A 1 90 ? 1.771 -7.704 0.860 1.00 92.19 90 ASP A C 1
ATOM 696 O O . ASP A 1 90 ? 1.034 -8.643 1.166 1.00 92.19 90 ASP A O 1
ATOM 700 N N . SER A 1 91 ? 2.933 -7.892 0.220 1.00 92.12 91 SER A N 1
ATOM 701 C CA . SER A 1 91 ? 3.467 -9.193 -0.207 1.00 92.12 91 SER A CA 1
ATOM 702 C C . SER A 1 91 ? 2.544 -9.986 -1.153 1.00 92.12 91 SER A C 1
ATOM 704 O O . SER A 1 91 ? 2.795 -11.165 -1.417 1.00 92.12 91 SER A O 1
ATOM 706 N N . LEU A 1 92 ? 1.499 -9.357 -1.707 1.00 94.38 92 LEU A N 1
ATOM 707 C CA . LEU A 1 92 ? 0.514 -9.984 -2.584 1.00 94.38 92 LEU A CA 1
ATOM 708 C C . LEU A 1 92 ? 0.197 -9.122 -3.809 1.00 94.38 92 LEU A C 1
ATOM 710 O O . LEU A 1 92 ? 0.633 -9.464 -4.908 1.00 94.38 92 LEU A O 1
ATOM 714 N N . PHE A 1 93 ? -0.609 -8.066 -3.660 1.00 94.75 93 PHE A N 1
ATOM 715 C CA . PHE A 1 93 ? -0.960 -7.169 -4.760 1.00 94.75 93 PHE A CA 1
ATOM 716 C C . PHE A 1 93 ? 0.199 -6.215 -5.053 1.00 94.75 93 PHE A C 1
ATOM 718 O O . PHE A 1 93 ? 0.585 -6.078 -6.212 1.00 94.75 93 PHE A O 1
ATOM 725 N N . VAL A 1 94 ? 0.793 -5.633 -4.011 1.00 94.94 94 VAL A N 1
ATOM 726 C CA . VAL A 1 94 ? 2.043 -4.865 -4.038 1.00 94.94 94 VAL A CA 1
ATOM 727 C C . VAL A 1 94 ? 3.120 -5.711 -3.348 1.00 94.94 94 VAL A C 1
ATOM 729 O O . VAL A 1 94 ? 3.355 -5.553 -2.150 1.00 94.94 94 VAL A O 1
ATOM 732 N N . PRO A 1 95 ? 3.759 -6.663 -4.055 1.00 94.69 95 PRO A N 1
ATOM 733 C CA . PRO A 1 95 ? 4.726 -7.552 -3.417 1.00 94.69 95 PRO A CA 1
ATOM 734 C C . PRO A 1 95 ? 6.015 -6.844 -2.987 1.00 94.69 95 PRO A C 1
ATOM 736 O O . PRO A 1 95 ? 6.645 -7.299 -2.041 1.00 94.69 95 PRO A O 1
ATOM 739 N N . ASP A 1 96 ? 6.375 -5.753 -3.666 1.00 95.25 96 ASP A N 1
ATOM 740 C CA . ASP A 1 96 ? 7.477 -4.847 -3.329 1.00 95.25 96 ASP A CA 1
ATOM 741 C C . ASP A 1 96 ? 7.226 -3.476 -3.998 1.00 95.25 96 ASP A C 1
ATOM 743 O O . ASP A 1 96 ? 6.239 -3.294 -4.725 1.00 95.25 96 ASP A O 1
ATOM 747 N N . LEU A 1 97 ? 8.107 -2.499 -3.783 1.00 94.94 97 LEU A N 1
ATOM 748 C CA . LEU A 1 97 ? 8.046 -1.200 -4.432 1.00 94.94 97 LEU A CA 1
ATOM 749 C C . LEU A 1 97 ? 8.122 -1.335 -5.958 1.00 94.94 97 LEU A C 1
ATOM 751 O O . LEU A 1 97 ? 8.991 -2.039 -6.481 1.00 94.94 97 LEU A O 1
ATOM 755 N N . PRO A 1 98 ? 7.303 -0.573 -6.706 1.00 95.88 98 PRO A N 1
ATOM 756 C CA . PRO A 1 98 ? 7.316 -0.626 -8.159 1.00 95.88 98 PRO A CA 1
ATOM 757 C C . PRO A 1 98 ? 8.691 -0.489 -8.825 1.00 95.88 98 PRO A C 1
ATOM 759 O O . PRO A 1 98 ? 8.933 -1.151 -9.828 1.00 95.88 98 PRO A O 1
ATOM 762 N N . HIS A 1 99 ? 9.608 0.330 -8.301 1.00 93.94 99 HIS A N 1
ATOM 763 C CA . HIS A 1 99 ? 10.931 0.492 -8.918 1.00 93.94 99 HIS A CA 1
ATOM 764 C C . HIS A 1 99 ? 11.831 -0.747 -8.762 1.00 93.94 99 HIS A C 1
ATOM 766 O O . HIS A 1 99 ? 12.585 -1.053 -9.685 1.00 93.94 99 HIS A O 1
ATOM 772 N N . ILE A 1 100 ? 11.704 -1.485 -7.653 1.00 96.00 100 ILE A N 1
ATOM 773 C CA . ILE A 1 100 ? 12.394 -2.764 -7.436 1.00 96.00 100 ILE A CA 1
ATOM 774 C C . ILE A 1 100 ? 11.825 -3.800 -8.407 1.00 96.00 100 ILE A C 1
ATOM 776 O O . ILE A 1 100 ? 12.559 -4.356 -9.224 1.00 96.00 100 ILE A O 1
ATOM 780 N N . LEU A 1 101 ? 10.498 -3.946 -8.438 1.00 96.94 101 LEU A N 1
ATOM 781 C CA . LEU A 1 101 ? 9.815 -4.898 -9.321 1.00 96.94 101 LEU A CA 1
ATOM 782 C C . LEU A 1 101 ? 10.103 -4.644 -10.806 1.00 96.94 101 LEU A C 1
ATOM 784 O O . LEU A 1 101 ? 10.265 -5.583 -11.585 1.00 96.94 101 LEU A O 1
ATOM 788 N N . LEU A 1 102 ? 10.198 -3.375 -11.214 1.00 95.69 102 LEU A N 1
ATOM 789 C CA . LEU A 1 102 ? 10.615 -3.016 -12.567 1.00 95.69 102 LEU A CA 1
ATOM 790 C C . LEU A 1 102 ? 12.056 -3.452 -12.856 1.00 95.69 102 LEU A C 1
ATOM 792 O O . LEU A 1 102 ? 12.298 -4.024 -13.918 1.00 95.69 102 LEU A O 1
ATOM 796 N N . SER A 1 103 ? 12.996 -3.219 -11.932 1.00 96.75 103 SER A N 1
ATOM 797 C CA . SER A 1 103 ? 14.399 -3.621 -12.117 1.00 96.75 103 SER A CA 1
ATOM 798 C C . SER A 1 103 ? 14.592 -5.137 -12.212 1.00 96.75 103 SER A C 1
ATOM 800 O O . SER A 1 103 ? 15.466 -5.599 -12.940 1.00 96.75 103 SER A O 1
ATOM 802 N N . GLU A 1 104 ? 13.737 -5.911 -11.547 1.00 96.88 104 GLU A N 1
ATOM 803 C CA . GLU A 1 104 ? 13.773 -7.377 -11.542 1.00 96.88 104 GLU A CA 1
ATOM 804 C C . GLU A 1 104 ? 13.009 -8.009 -12.719 1.00 96.88 104 GLU A C 1
ATOM 806 O O . GLU A 1 104 ? 12.994 -9.229 -12.885 1.00 96.88 104 GLU A O 1
ATOM 811 N N . GLY A 1 105 ? 12.327 -7.199 -13.536 1.00 95.56 105 GLY A N 1
ATOM 812 C CA . GLY A 1 105 ? 11.417 -7.695 -14.571 1.00 95.56 105 GLY A CA 1
ATOM 813 C C . GLY A 1 105 ? 10.139 -8.340 -14.012 1.00 95.56 105 GLY A C 1
ATOM 814 O O . GLY A 1 105 ? 9.404 -8.997 -14.755 1.00 95.56 105 GLY A O 1
ATOM 815 N N . ALA A 1 106 ? 9.851 -8.148 -12.721 1.00 96.31 106 ALA A N 1
ATOM 816 C CA . ALA A 1 106 ? 8.673 -8.635 -12.005 1.00 96.31 106 ALA A CA 1
ATOM 817 C C . ALA A 1 106 ? 7.452 -7.729 -12.250 1.00 96.31 106 ALA A C 1
ATOM 819 O O . ALA A 1 106 ? 6.812 -7.208 -11.337 1.00 96.31 106 ALA A O 1
ATOM 820 N N . HIS A 1 107 ? 7.117 -7.531 -13.520 1.00 94.81 107 HIS A N 1
ATOM 821 C CA . HIS A 1 107 ? 6.004 -6.698 -13.953 1.00 94.81 107 HIS A CA 1
ATOM 822 C C . HIS A 1 107 ? 5.263 -7.346 -15.117 1.00 94.81 107 HIS A C 1
ATOM 824 O O . HIS A 1 107 ? 5.738 -8.290 -15.756 1.00 94.81 107 HIS A O 1
ATOM 830 N N . THR A 1 108 ? 4.069 -6.839 -15.413 1.00 92.75 108 THR A N 1
ATOM 831 C CA . THR A 1 108 ? 3.289 -7.361 -16.529 1.00 92.75 108 THR A CA 1
ATOM 832 C C . THR A 1 108 ? 4.037 -7.195 -17.853 1.00 92.75 108 THR A C 1
ATOM 834 O O . THR A 1 108 ? 4.667 -6.164 -18.118 1.00 92.75 108 THR A O 1
ATOM 837 N N . LYS A 1 109 ? 3.964 -8.222 -18.702 1.00 83.75 109 LYS A N 1
ATOM 838 C CA . LYS A 1 109 ? 4.497 -8.186 -20.063 1.00 83.75 109 LYS A CA 1
ATOM 839 C C . LYS A 1 109 ? 3.376 -7.767 -20.995 1.00 83.75 109 LYS A C 1
ATOM 841 O O . LYS A 1 109 ? 2.410 -8.504 -21.179 1.00 83.75 109 LYS A O 1
ATOM 846 N N . MET A 1 110 ? 3.508 -6.586 -21.585 1.00 73.00 110 MET A N 1
ATOM 847 C CA . MET A 1 110 ? 2.559 -6.137 -22.597 1.00 73.00 110 MET A CA 1
ATOM 848 C C . MET A 1 110 ? 2.852 -6.872 -23.906 1.00 73.00 110 MET A C 1
ATOM 850 O O . MET A 1 110 ? 4.011 -7.008 -24.304 1.00 73.00 110 MET A O 1
ATOM 854 N N . SER A 1 111 ? 1.811 -7.392 -24.556 1.00 62.97 111 SER A N 1
ATOM 855 C CA . SER A 1 111 ? 1.944 -8.030 -25.865 1.00 62.97 111 SER A CA 1
ATOM 856 C C . SER A 1 111 ? 2.494 -7.020 -26.871 1.00 62.97 111 SER A C 1
ATOM 858 O O . SER A 1 111 ? 1.975 -5.904 -26.968 1.00 62.97 111 SER A O 1
ATOM 860 N N . LYS A 1 112 ? 3.533 -7.406 -27.621 1.00 54.44 112 LYS A N 1
ATOM 861 C CA . LYS A 1 112 ? 3.950 -6.640 -28.800 1.00 54.44 112 LYS A CA 1
ATOM 862 C C . LYS A 1 112 ? 2.802 -6.646 -29.826 1.00 54.44 112 LYS A C 1
ATOM 864 O O . LYS A 1 112 ? 2.093 -7.653 -29.883 1.00 54.44 112 LYS A O 1
ATOM 869 N N . PRO A 1 113 ? 2.583 -5.534 -30.551 1.00 56.56 113 PRO A N 1
ATOM 870 C CA . PRO A 1 113 ? 1.656 -5.517 -31.677 1.00 56.56 113 PRO A CA 1
ATOM 871 C C . PRO A 1 113 ? 2.066 -6.526 -32.753 1.00 56.56 113 PRO A C 1
ATOM 873 O O . PRO A 1 113 ? 3.280 -6.829 -32.845 1.00 56.56 113 PRO A O 1
#

InterPro domains:
  IPR029058 Alpha/Beta hydrolase fold [G3DSA:3.40.50.1820] (3-111)

Radius of gyration: 16.86 Å; chains: 1; bounding box: 36×32×51 Å

Foldseek 3Di:
DALLVQLLLQLFQLQPDDHPDQDDDRPPNDDDAAADVVLVVVLVVQLCVLLVHDDPVVLVVDDPVSSVVSLVVSQVVDPPPDRSDDDYCPCHGNVDDSVVSVVVVSGHDRDDD

pLDDT: mean 91.43, std 8.27, range [54.44, 98.25]